Protein AF-A0A914SG13-F1 (afdb_monomer_lite)

Sequence (84 aa):
MVDRSFAETDSLEFLFNTVISNKNCPEFFTLLSTEPRKELNCFPKWYNEYGNVPQQNEVIQTFKEAGLGSPVVVVVKENQMNPQ

Radius of gyration: 12.65 Å; chains: 1; bounding box: 37×22×25 Å

Secondary structure (DSSP, 8-state):
-------TTSBTHHHHHHHHTSTT--SSEEEEEETTEEE-----GGGGGGSS-----SSPPBTTTTT--S---EEEEEPPPPP-

Foldseek 3Di:
DDDDDDDQQDFLLVVVVVQVPDPPRAQAWWKFWVVVTDTQPRHAQVCVVRDDDPRDDNDGDGCNVVVNPDDIDIDIGHDDDDDD

Structure (mmCIF, N/CA/C/O backbone):
data_AF-A0A914SG13-F1
#
_entry.id   AF-A0A914SG13-F1
#
loop_
_atom_site.group_PDB
_atom_site.id
_atom_site.type_symbol
_atom_site.label_atom_id
_atom_site.label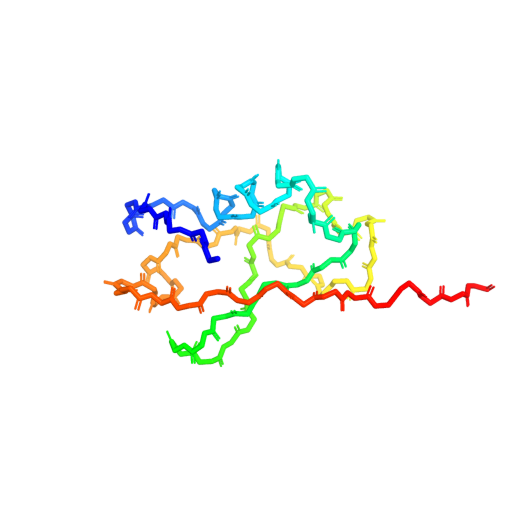_alt_id
_atom_site.label_comp_id
_atom_site.label_asym_id
_atom_site.label_entity_id
_atom_site.label_seq_id
_atom_site.pdbx_PDB_ins_code
_atom_site.Cartn_x
_atom_site.Cartn_y
_atom_site.Cartn_z
_atom_site.occupancy
_atom_site.B_iso_or_equiv
_atom_site.auth_seq_id
_atom_site.auth_comp_id
_atom_site.auth_asym_id
_atom_site.auth_atom_id
_atom_site.pdbx_PDB_model_num
ATOM 1 N N . MET A 1 1 ? -5.279 -6.430 -12.912 1.00 68.56 1 MET A N 1
ATOM 2 C CA . MET A 1 1 ? -5.905 -5.866 -11.700 1.00 68.56 1 MET A CA 1
ATOM 3 C C . MET A 1 1 ? -5.694 -6.871 -10.583 1.00 68.56 1 MET A C 1
ATOM 5 O O . MET A 1 1 ? -5.850 -8.057 -10.845 1.00 68.56 1 MET A O 1
ATOM 9 N N . VAL A 1 2 ? -5.210 -6.433 -9.422 1.00 85.00 2 VAL A N 1
ATOM 10 C CA . VAL A 1 2 ? -4.967 -7.308 -8.267 1.00 85.00 2 VAL A CA 1
ATOM 11 C C . VAL A 1 2 ? -5.896 -6.849 -7.161 1.00 85.00 2 VAL A C 1
ATOM 13 O O . VAL A 1 2 ? -5.788 -5.706 -6.728 1.00 85.00 2 VAL A O 1
ATOM 16 N N . ASP A 1 3 ? -6.763 -7.746 -6.706 1.00 90.19 3 ASP A N 1
ATOM 17 C CA . ASP A 1 3 ? -7.682 -7.460 -5.613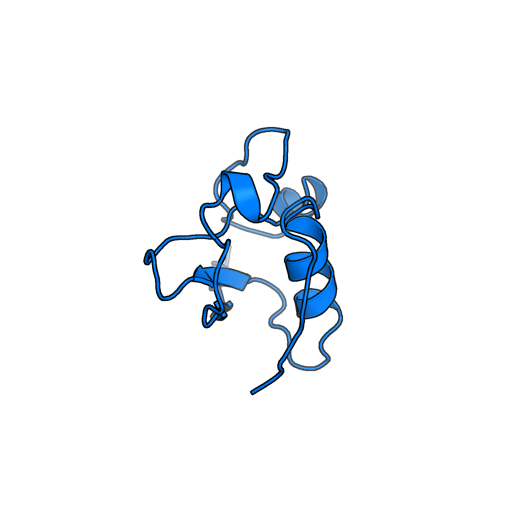 1.00 90.19 3 ASP A CA 1
ATOM 18 C C . ASP A 1 3 ? -7.106 -7.970 -4.289 1.00 90.19 3 ASP A C 1
ATOM 20 O O . ASP A 1 3 ? -6.513 -9.059 -4.195 1.00 90.19 3 ASP A O 1
ATOM 24 N N . ARG A 1 4 ? -7.243 -7.136 -3.258 1.00 92.00 4 ARG A N 1
ATOM 25 C CA . ARG A 1 4 ? -6.773 -7.386 -1.895 1.00 92.00 4 ARG A CA 1
ATOM 26 C C . ARG A 1 4 ? -7.776 -6.820 -0.904 1.00 92.00 4 ARG A C 1
ATOM 28 O O . ARG A 1 4 ? -8.387 -5.786 -1.156 1.00 92.00 4 ARG A O 1
ATOM 35 N N . SER A 1 5 ? -7.918 -7.507 0.220 1.00 94.38 5 SER A N 1
ATOM 36 C CA . SER A 1 5 ? -8.771 -7.094 1.328 1.00 94.38 5 SER A CA 1
ATOM 37 C C . SER A 1 5 ? -7.904 -6.876 2.558 1.00 94.38 5 SER A C 1
ATOM 39 O O . SER A 1 5 ? -7.023 -7.687 2.838 1.00 94.38 5 SER A O 1
ATOM 41 N N . PHE A 1 6 ? -8.173 -5.789 3.268 1.00 94.06 6 PHE A N 1
ATOM 42 C CA . PHE A 1 6 ? -7.492 -5.387 4.493 1.00 94.06 6 PHE A CA 1
ATOM 43 C C . PHE A 1 6 ? -8.550 -5.066 5.549 1.00 94.06 6 PHE A C 1
ATOM 45 O O . PHE A 1 6 ? -9.676 -4.696 5.197 1.00 94.06 6 PHE A O 1
ATOM 52 N N . ALA A 1 7 ? -8.213 -5.207 6.828 1.00 96.06 7 ALA A N 1
ATOM 53 C CA . ALA A 1 7 ? -9.063 -4.696 7.892 1.00 96.06 7 ALA A CA 1
ATOM 54 C C . ALA A 1 7 ? -8.959 -3.165 7.942 1.00 96.06 7 ALA A C 1
ATOM 56 O O . ALA A 1 7 ? -7.901 -2.590 7.704 1.00 96.06 7 ALA A O 1
ATOM 57 N N . GLU A 1 8 ? -10.040 -2.475 8.312 1.00 94.19 8 GLU A N 1
ATOM 58 C CA . GLU A 1 8 ? -10.020 -1.007 8.412 1.00 94.19 8 GLU A CA 1
ATOM 59 C C . GLU A 1 8 ? -8.999 -0.484 9.439 1.00 94.19 8 GLU A C 1
ATOM 61 O O . GLU A 1 8 ? -8.522 0.646 9.333 1.00 94.19 8 GLU A O 1
ATOM 66 N N . THR A 1 9 ? -8.670 -1.306 10.438 1.00 95.75 9 THR A N 1
ATOM 67 C CA . THR A 1 9 ? -7.682 -1.022 11.486 1.00 95.75 9 THR A CA 1
ATOM 68 C C . THR A 1 9 ? -6.247 -1.330 11.070 1.00 95.75 9 THR A C 1
ATOM 70 O O . THR A 1 9 ? -5.329 -1.016 11.825 1.00 95.75 9 THR A O 1
ATOM 73 N N . ASP A 1 10 ? -6.041 -1.960 9.913 1.00 95.69 10 ASP A N 1
ATOM 74 C CA . ASP A 1 10 ? -4.702 -2.250 9.413 1.00 95.69 10 ASP A CA 1
ATOM 75 C C . ASP A 1 10 ? -3.997 -0.952 9.008 1.00 95.69 10 ASP A C 1
ATOM 77 O O . ASP A 1 10 ? -4.616 -0.010 8.503 1.00 95.69 10 ASP A O 1
ATOM 81 N N . SER A 1 11 ? -2.680 -0.913 9.213 1.00 94.69 11 SER A N 1
ATOM 82 C CA . SER A 1 11 ? -1.827 0.163 8.710 1.00 94.69 11 SER A CA 1
ATOM 83 C C . SER A 1 11 ? -1.820 0.164 7.181 1.00 94.69 11 SER A C 1
ATOM 85 O O . SER A 1 11 ? -1.713 -0.894 6.552 1.00 94.69 11 SER A O 1
ATOM 87 N N . LEU A 1 12 ? -1.836 1.350 6.568 1.00 94.00 12 LEU A N 1
ATOM 88 C CA . LEU A 1 12 ? -1.617 1.491 5.128 1.00 94.00 12 LEU A CA 1
ATOM 89 C C . LEU A 1 12 ? -0.244 0.958 4.685 1.00 94.00 12 LEU A C 1
ATOM 91 O O . LEU A 1 12 ? -0.050 0.680 3.503 1.00 94.00 12 LEU A O 1
ATOM 95 N N . GLU A 1 13 ? 0.696 0.750 5.607 1.00 94.12 13 GLU A N 1
ATOM 96 C CA . GLU A 1 13 ? 1.976 0.102 5.313 1.00 94.12 13 GLU A CA 1
ATOM 97 C C . GLU A 1 13 ? 1.786 -1.301 4.713 1.00 94.12 13 GLU A C 1
ATOM 99 O O . GLU A 1 13 ? 2.546 -1.714 3.839 1.00 94.12 13 GLU A O 1
ATOM 104 N N . PHE A 1 14 ? 0.728 -2.028 5.095 1.00 94.75 14 PHE A N 1
ATOM 105 C CA . PHE A 1 14 ? 0.422 -3.329 4.492 1.00 94.75 14 PHE A CA 1
ATOM 106 C C . PHE A 1 14 ? 0.087 -3.223 3.002 1.00 94.75 14 PHE A C 1
ATOM 108 O O . PHE A 1 14 ? 0.468 -4.103 2.221 1.00 94.75 14 PHE A O 1
ATOM 115 N N . LEU A 1 15 ? -0.578 -2.141 2.585 1.00 94.62 15 LEU A N 1
ATOM 116 C CA . LEU A 1 15 ? -0.813 -1.855 1.171 1.00 94.62 15 LEU A CA 1
ATOM 117 C C . LEU A 1 15 ? 0.518 -1.612 0.454 1.00 94.62 15 LEU A C 1
ATOM 119 O O . LEU A 1 15 ? 0.767 -2.232 -0.580 1.00 94.62 15 LEU A O 1
ATOM 123 N N . PHE A 1 16 ? 1.385 -0.772 1.023 1.00 93.75 16 PHE A N 1
ATOM 124 C CA . PHE A 1 16 ? 2.704 -0.490 0.456 1.00 93.75 16 PHE A CA 1
ATOM 125 C C . PHE A 1 16 ? 3.543 -1.766 0.300 1.00 93.75 16 PHE A C 1
ATOM 127 O O . PHE A 1 16 ? 4.014 -2.066 -0.797 1.00 93.75 16 PHE A O 1
ATOM 134 N N . ASN A 1 17 ? 3.641 -2.572 1.360 1.00 93.31 17 ASN A N 1
ATOM 135 C CA . ASN A 1 17 ? 4.376 -3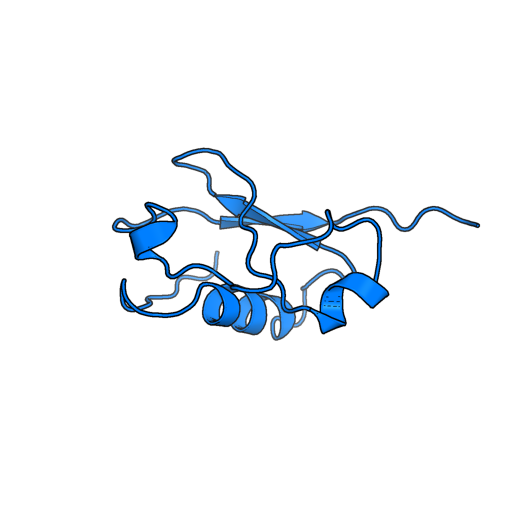.839 1.368 1.00 93.31 17 ASN A CA 1
ATOM 136 C C . ASN A 1 17 ? 3.831 -4.836 0.334 1.00 93.31 17 ASN A C 1
ATOM 138 O O . ASN A 1 17 ? 4.592 -5.568 -0.305 1.00 93.31 17 ASN A O 1
ATOM 142 N N . THR A 1 18 ? 2.513 -4.841 0.124 1.00 93.50 18 THR A N 1
ATOM 143 C CA . THR A 1 18 ? 1.882 -5.669 -0.910 1.00 93.50 18 THR A CA 1
ATOM 144 C C . THR A 1 18 ? 2.262 -5.206 -2.316 1.00 93.50 18 THR A C 1
ATOM 146 O O . THR A 1 18 ? 2.499 -6.044 -3.187 1.00 93.50 18 THR A O 1
ATOM 149 N N . VAL A 1 19 ? 2.329 -3.890 -2.548 1.00 93.38 19 VAL A N 1
ATOM 150 C CA . VAL A 1 19 ? 2.704 -3.331 -3.853 1.00 93.38 19 VAL A CA 1
ATOM 151 C C . VAL A 1 19 ? 4.186 -3.547 -4.141 1.00 93.38 19 VAL A C 1
ATOM 153 O O . VAL A 1 19 ? 4.496 -4.072 -5.205 1.00 93.38 19 VAL A O 1
ATOM 156 N N . ILE A 1 20 ? 5.088 -3.230 -3.208 1.00 91.50 20 ILE A N 1
ATOM 157 C CA . ILE A 1 20 ? 6.539 -3.361 -3.433 1.00 91.50 20 ILE A CA 1
ATOM 158 C C . ILE A 1 20 ? 6.984 -4.819 -3.624 1.00 91.50 20 ILE A C 1
ATOM 160 O O . ILE A 1 20 ? 7.945 -5.095 -4.332 1.00 91.50 20 ILE A O 1
ATOM 164 N N . SER A 1 21 ? 6.240 -5.777 -3.061 1.00 91.19 21 SER A N 1
ATOM 165 C CA . SER A 1 21 ? 6.474 -7.212 -3.283 1.00 91.19 21 SER A CA 1
ATOM 166 C C . SER A 1 21 ? 6.005 -7.698 -4.665 1.00 91.19 21 SER A C 1
ATOM 168 O O . SER A 1 21 ? 6.216 -8.861 -5.024 1.00 91.19 21 SER A O 1
ATOM 170 N N . ASN A 1 22 ? 5.329 -6.853 -5.449 1.00 90.50 22 ASN A N 1
ATOM 171 C CA . ASN A 1 22 ? 4.905 -7.188 -6.801 1.00 90.50 22 ASN A CA 1
ATOM 172 C C . ASN A 1 22 ? 6.100 -7.125 -7.762 1.00 90.50 22 ASN A C 1
ATOM 174 O O . ASN A 1 22 ? 6.799 -6.122 -7.831 1.00 90.50 22 ASN A O 1
ATOM 178 N N . LYS A 1 23 ? 6.288 -8.171 -8.573 1.00 87.94 23 LYS A N 1
ATOM 179 C CA . LYS A 1 23 ? 7.400 -8.271 -9.538 1.00 87.94 23 LYS A CA 1
ATOM 180 C C . LYS A 1 23 ? 7.454 -7.134 -10.562 1.00 87.94 23 LYS A C 1
ATOM 182 O O . LYS A 1 23 ? 8.513 -6.888 -11.119 1.00 87.94 23 LYS A O 1
ATOM 187 N N . ASN A 1 24 ? 6.320 -6.486 -10.823 1.00 87.56 24 ASN A N 1
ATOM 188 C CA . ASN A 1 24 ? 6.206 -5.379 -11.771 1.00 87.56 24 ASN A CA 1
ATOM 189 C C . ASN A 1 24 ? 6.139 -4.013 -11.067 1.00 87.56 24 ASN A C 1
ATOM 191 O O . ASN A 1 24 ? 5.727 -3.034 -11.688 1.00 87.56 24 ASN A O 1
ATOM 195 N N . CYS A 1 25 ? 6.449 -3.949 -9.769 1.00 88.12 25 CYS A N 1
ATOM 196 C CA . CYS A 1 25 ? 6.506 -2.686 -9.052 1.00 88.12 25 CYS A CA 1
ATOM 197 C C . CYS A 1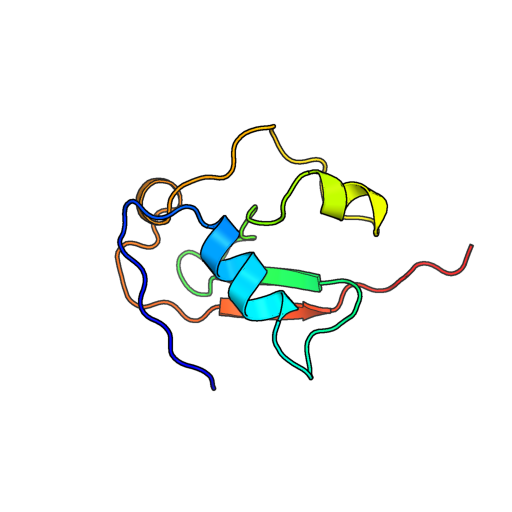 25 ? 7.664 -1.834 -9.598 1.00 88.12 25 CYS A C 1
ATOM 199 O O . CYS A 1 25 ? 8.781 -2.348 -9.686 1.00 88.12 25 CYS A O 1
ATOM 201 N N . PRO A 1 26 ? 7.430 -0.556 -9.947 1.00 89.25 26 PRO A N 1
ATOM 202 C CA . PRO A 1 26 ? 8.516 0.365 -10.253 1.00 89.25 26 PRO A CA 1
ATOM 203 C C . PRO A 1 26 ? 9.457 0.522 -9.054 1.00 89.25 26 PRO A C 1
ATOM 205 O O . PRO A 1 26 ? 9.038 0.347 -7.908 1.00 89.25 26 PRO A O 1
ATOM 208 N N . GLU A 1 27 ? 10.708 0.897 -9.319 1.00 84.56 27 GLU A N 1
ATOM 209 C CA . GLU A 1 27 ? 11.715 1.150 -8.279 1.00 84.56 27 GLU A CA 1
ATOM 210 C C . GLU A 1 27 ? 11.279 2.303 -7.358 1.00 84.56 27 GLU A C 1
ATOM 212 O O . GLU A 1 27 ? 11.274 2.178 -6.131 1.00 84.56 27 GLU A O 1
ATOM 217 N N . PHE A 1 28 ? 10.786 3.389 -7.964 1.00 85.50 28 PHE A N 1
ATOM 218 C CA . PHE A 1 28 ? 10.247 4.551 -7.264 1.00 85.50 28 PHE A CA 1
ATOM 219 C C . PHE A 1 28 ? 8.803 4.794 -7.677 1.00 85.50 28 PHE A C 1
ATOM 221 O O . PHE A 1 28 ? 8.492 4.964 -8.858 1.00 85.50 28 PHE A O 1
ATOM 228 N N . PHE A 1 29 ? 7.901 4.826 -6.703 1.00 89.31 29 PHE A N 1
ATOM 229 C CA . PHE A 1 29 ? 6.482 4.975 -6.966 1.00 89.31 29 PHE A CA 1
ATOM 230 C C . PHE A 1 29 ? 5.752 5.695 -5.838 1.00 89.31 29 PHE A C 1
ATOM 232 O O . PHE A 1 29 ? 6.182 5.739 -4.688 1.00 89.31 29 PHE A O 1
ATOM 239 N N . THR A 1 30 ? 4.594 6.228 -6.199 1.00 89.81 30 THR A N 1
ATOM 240 C CA . THR A 1 30 ? 3.604 6.795 -5.291 1.00 89.81 30 THR A CA 1
ATOM 241 C C . THR A 1 30 ? 2.284 6.052 -5.481 1.00 89.81 30 THR A C 1
ATOM 243 O O . THR A 1 30 ? 1.931 5.670 -6.600 1.00 89.81 30 THR A O 1
ATOM 246 N N . LEU A 1 31 ? 1.533 5.855 -4.396 1.00 92.38 31 LEU A N 1
ATOM 247 C CA . LEU A 1 31 ? 0.195 5.267 -4.445 1.00 92.38 31 LEU A CA 1
ATOM 248 C C . LEU A 1 31 ? -0.879 6.350 -4.401 1.00 92.38 31 LEU A C 1
ATOM 250 O O . LEU A 1 31 ? -0.835 7.250 -3.567 1.00 92.38 31 LEU A O 1
ATOM 254 N N . LEU A 1 32 ? -1.859 6.247 -5.296 1.00 93.69 32 LEU A N 1
ATOM 255 C CA . LEU A 1 32 ? -2.987 7.172 -5.396 1.00 93.69 32 LEU A CA 1
ATOM 256 C C . LEU A 1 32 ? -4.297 6.400 -5.249 1.00 93.69 32 LEU A C 1
ATOM 258 O O . LEU A 1 32 ? -4.518 5.437 -5.981 1.00 93.69 32 LEU A O 1
ATOM 262 N N . SER A 1 33 ? -5.186 6.829 -4.356 1.00 94.31 33 SER A N 1
ATOM 263 C CA . SER A 1 33 ? -6.571 6.345 -4.342 1.00 94.31 33 SER A CA 1
ATOM 264 C C . SER A 1 33 ? -7.401 7.069 -5.400 1.00 94.31 33 SER A C 1
ATOM 266 O O . SER A 1 33 ? -7.155 8.240 -5.700 1.00 94.31 33 SER A O 1
ATOM 268 N N . THR A 1 34 ? -8.400 6.390 -5.965 1.00 92.56 34 THR A N 1
ATOM 269 C CA . THR A 1 34 ? -9.351 7.015 -6.898 1.00 92.56 34 THR A CA 1
ATOM 270 C C . THR A 1 34 ? -10.483 7.754 -6.192 1.00 92.56 34 THR A C 1
ATOM 272 O O . THR A 1 34 ? -10.942 8.754 -6.729 1.00 92.56 34 THR A O 1
ATOM 275 N N . GLU A 1 35 ? -10.908 7.297 -5.008 1.00 88.38 35 GLU A N 1
ATOM 276 C CA . GLU A 1 35 ? -12.001 7.903 -4.234 1.00 88.38 35 GLU A CA 1
ATOM 277 C C . GLU A 1 35 ? -11.786 7.705 -2.713 1.00 88.38 35 GLU A C 1
ATOM 279 O O . GLU A 1 35 ? -11.746 6.560 -2.263 1.00 88.38 35 GLU A O 1
ATOM 284 N N . PRO A 1 36 ? -11.611 8.776 -1.913 1.00 86.62 36 PRO A N 1
ATOM 285 C CA . PRO A 1 36 ? -11.326 10.134 -2.371 1.00 86.62 36 PRO A CA 1
ATOM 286 C C . PRO A 1 36 ? -10.015 10.160 -3.163 1.00 86.62 36 PRO A C 1
ATOM 288 O O . PRO A 1 36 ? -9.068 9.438 -2.835 1.00 86.62 36 PRO A O 1
ATOM 291 N N . ARG A 1 37 ? -9.935 10.989 -4.211 1.00 91.06 37 ARG A N 1
ATOM 292 C CA . ARG A 1 37 ? -8.702 11.104 -4.997 1.00 91.06 37 ARG A CA 1
ATOM 293 C C . ARG A 1 37 ? -7.608 11.781 -4.178 1.00 91.06 37 ARG A C 1
ATOM 295 O O . ARG A 1 37 ? -7.644 12.996 -3.991 1.00 91.06 37 ARG A O 1
ATOM 302 N N . LYS A 1 38 ? -6.620 11.011 -3.723 1.00 90.75 38 LYS A N 1
ATOM 303 C CA . LYS A 1 38 ? -5.476 11.535 -2.969 1.00 90.75 38 LYS A CA 1
ATOM 304 C C . LYS A 1 38 ? -4.254 10.634 -3.059 1.00 90.75 38 LYS A C 1
ATOM 306 O O . LYS A 1 38 ? -4.350 9.461 -3.407 1.00 90.75 38 LYS A O 1
ATOM 311 N N . GLU A 1 39 ? -3.114 11.207 -2.706 1.00 90.38 39 GLU A N 1
ATOM 312 C CA . GLU A 1 39 ? -1.894 10.460 -2.430 1.00 90.38 39 GLU A CA 1
ATOM 313 C C . GLU A 1 39 ? -2.019 9.700 -1.110 1.00 90.38 39 GLU A C 1
ATOM 315 O O . GLU A 1 39 ? -2.485 10.233 -0.099 1.00 90.38 39 GLU A O 1
ATOM 320 N N . LEU A 1 40 ? -1.645 8.423 -1.147 1.00 90.62 40 LEU A N 1
ATOM 321 C CA . LEU A 1 40 ? -1.616 7.551 0.010 1.00 90.62 40 LEU A CA 1
ATOM 322 C C . LEU A 1 40 ? -0.221 7.612 0.610 1.00 90.62 40 LEU A C 1
ATOM 324 O O . LEU A 1 40 ? 0.716 6.971 0.132 1.00 90.62 40 LEU A O 1
ATOM 328 N N . ASN A 1 41 ? -0.117 8.374 1.691 1.00 86.75 41 ASN A N 1
ATOM 329 C CA . ASN A 1 41 ? 1.083 8.468 2.501 1.00 86.75 41 ASN A CA 1
ATOM 330 C C . ASN A 1 41 ? 1.267 7.181 3.328 1.00 86.75 41 ASN A C 1
ATOM 332 O O . ASN A 1 41 ? 0.965 7.138 4.517 1.00 86.75 41 ASN A O 1
ATOM 336 N N . CYS A 1 42 ? 1.679 6.108 2.651 1.00 89.75 42 CYS A N 1
ATOM 337 C CA . CYS A 1 42 ? 1.711 4.743 3.182 1.00 89.75 42 CYS A CA 1
ATOM 338 C C . CYS A 1 42 ? 3.093 4.084 3.161 1.00 89.75 42 CYS A C 1
ATOM 340 O O . CYS A 1 42 ? 3.246 2.971 3.658 1.00 89.75 42 CYS A O 1
ATOM 342 N N . PHE A 1 43 ? 4.085 4.746 2.563 1.00 88.88 43 PHE A N 1
ATOM 343 C CA . PHE A 1 43 ? 5.451 4.247 2.529 1.00 88.88 43 PHE A CA 1
ATOM 344 C C . PHE A 1 43 ? 6.154 4.401 3.891 1.00 88.88 43 PHE A C 1
ATOM 346 O O . PHE A 1 43 ? 5.956 5.400 4.581 1.00 88.88 43 PHE A O 1
ATOM 353 N N . PRO A 1 44 ? 6.995 3.433 4.284 1.00 87.12 44 PRO A N 1
ATOM 354 C CA . PRO A 1 44 ? 7.774 3.484 5.518 1.00 87.12 44 PRO A CA 1
ATOM 355 C C . PRO A 1 44 ? 8.919 4.499 5.451 1.00 87.12 44 PRO A C 1
ATOM 357 O O . PRO A 1 44 ? 9.385 4.864 4.375 1.00 87.12 44 PRO A O 1
ATOM 360 N N . LYS A 1 45 ? 9.435 4.914 6.619 1.00 83.31 45 LYS A N 1
ATOM 361 C CA . LYS A 1 45 ? 10.492 5.942 6.724 1.00 83.31 45 LYS A CA 1
ATOM 362 C C . LYS A 1 45 ? 11.730 5.647 5.875 1.00 83.31 45 LYS A C 1
ATOM 364 O O . LYS A 1 45 ? 12.285 6.575 5.299 1.00 83.31 45 LYS A O 1
ATOM 369 N N . TRP A 1 46 ? 12.149 4.382 5.789 1.00 83.25 46 TRP A N 1
ATOM 370 C CA . TRP A 1 46 ? 13.318 3.988 4.995 1.00 83.25 46 TRP A CA 1
ATOM 371 C C . TRP A 1 46 ? 13.124 4.275 3.500 1.00 83.25 46 TRP A C 1
ATOM 373 O O . TRP A 1 46 ? 14.097 4.507 2.798 1.00 83.25 46 TRP A O 1
ATOM 383 N N . TYR A 1 47 ? 11.879 4.334 3.013 1.00 83.94 47 TYR A N 1
ATOM 384 C CA . TYR A 1 47 ? 11.575 4.637 1.615 1.00 83.94 47 TYR A CA 1
ATOM 385 C C . TYR A 1 47 ? 11.896 6.092 1.234 1.00 83.94 47 TYR A C 1
ATOM 387 O O . TYR A 1 47 ? 12.107 6.388 0.062 1.00 83.94 47 TYR A O 1
ATOM 395 N N . ASN A 1 48 ? 12.014 6.997 2.215 1.00 76.31 48 ASN A N 1
ATOM 396 C CA . ASN A 1 48 ? 12.431 8.386 1.980 1.00 76.31 48 ASN A CA 1
ATOM 397 C C . ASN A 1 48 ? 13.849 8.495 1.407 1.00 76.31 48 ASN A C 1
ATOM 399 O O . ASN A 1 48 ? 14.179 9.486 0.764 1.00 76.31 48 ASN A O 1
ATOM 403 N N . GLU A 1 49 ? 14.696 7.494 1.646 1.00 75.25 49 GLU A N 1
ATOM 404 C CA . GLU A 1 49 ? 16.074 7.471 1.145 1.00 75.25 49 GLU A CA 1
ATOM 405 C C . GLU A 1 49 ? 16.133 7.229 -0.369 1.00 75.25 49 GLU A C 1
ATOM 407 O O . GLU A 1 49 ? 17.153 7.483 -1.004 1.00 75.25 49 GLU A O 1
ATOM 412 N N . TYR A 1 50 ? 15.024 6.771 -0.953 1.00 68.81 50 TYR A N 1
ATOM 413 C CA . TYR A 1 50 ? 14.962 6.247 -2.307 1.00 68.81 50 TYR A CA 1
ATOM 414 C C . TYR A 1 50 ? 14.385 7.254 -3.323 1.00 68.81 50 TYR A C 1
ATOM 416 O O . TYR A 1 50 ? 14.331 6.960 -4.504 1.00 68.81 50 TYR A O 1
ATOM 424 N N . GLY A 1 51 ? 14.032 8.492 -2.957 1.00 60.69 51 GLY A N 1
ATOM 425 C CA . GLY A 1 51 ? 13.698 9.514 -3.965 1.00 60.69 51 GLY A CA 1
ATOM 426 C C . GLY A 1 51 ? 12.860 10.680 -3.456 1.00 60.69 51 GLY A C 1
ATOM 427 O O . GLY A 1 51 ? 12.635 10.808 -2.260 1.00 60.69 51 GLY A O 1
ATOM 428 N N . ASN A 1 52 ? 12.393 11.529 -4.387 1.00 59.62 52 ASN A N 1
ATOM 429 C CA . ASN A 1 52 ? 11.548 12.726 -4.181 1.00 59.62 52 ASN A CA 1
ATOM 430 C C . ASN A 1 52 ? 10.137 12.395 -3.642 1.00 59.62 52 ASN A C 1
ATOM 432 O O . ASN A 1 52 ? 9.125 12.852 -4.177 1.00 59.62 52 ASN A O 1
ATOM 436 N N . VAL A 1 53 ? 10.046 11.569 -2.610 1.00 60.91 53 VAL A N 1
ATOM 437 C CA . VAL A 1 53 ? 8.799 11.314 -1.902 1.00 60.91 53 VAL A CA 1
ATOM 438 C C . VAL A 1 53 ? 8.626 12.425 -0.860 1.00 60.91 53 VAL A C 1
ATOM 440 O O . VAL A 1 53 ? 9.609 12.802 -0.213 1.00 60.91 53 VAL A O 1
ATOM 443 N N . PRO A 1 54 ? 7.427 13.019 -0.706 1.00 61.78 54 PRO A N 1
ATOM 444 C CA . PRO A 1 54 ? 7.211 14.041 0.311 1.00 61.78 54 PRO A CA 1
ATOM 445 C C . PRO A 1 54 ? 7.613 13.496 1.682 1.00 61.78 54 PRO A C 1
ATOM 447 O O . PRO A 1 54 ? 7.197 12.397 2.039 1.00 61.78 54 PRO A O 1
ATOM 450 N N . GLN A 1 55 ? 8.408 14.246 2.453 1.00 62.78 55 GLN A N 1
ATOM 451 C CA . GLN A 1 55 ? 8.757 13.839 3.815 1.00 62.78 55 GLN A CA 1
ATOM 452 C C . GLN A 1 55 ? 7.474 13.556 4.597 1.00 62.78 55 GLN A C 1
ATOM 454 O O . GLN A 1 55 ? 6.668 14.454 4.845 1.00 62.78 55 GLN A O 1
ATOM 459 N N . GLN A 1 56 ? 7.268 12.291 4.948 1.00 65.06 56 GLN A N 1
ATOM 460 C CA . GLN A 1 56 ? 6.108 11.895 5.725 1.00 65.06 56 GLN A CA 1
ATOM 461 C C . GLN A 1 56 ? 6.300 12.170 7.212 1.00 65.06 56 GLN A C 1
ATOM 463 O O . GLN A 1 56 ? 7.402 12.076 7.754 1.00 65.06 56 GLN A O 1
ATOM 468 N N . ASN A 1 57 ? 5.173 12.429 7.876 1.00 58.06 57 ASN A N 1
ATOM 469 C CA . ASN A 1 57 ? 5.069 12.332 9.326 1.00 58.06 57 ASN A CA 1
ATOM 470 C C . ASN A 1 57 ? 5.411 10.909 9.784 1.00 58.06 57 ASN A C 1
ATOM 472 O O . ASN A 1 57 ? 5.193 9.937 9.070 1.00 58.06 57 ASN A O 1
ATOM 476 N N . GLU A 1 58 ? 5.913 10.779 11.009 1.00 66.75 58 GLU A N 1
ATOM 477 C CA . GLU A 1 58 ? 6.465 9.519 11.514 1.00 66.75 58 GLU A CA 1
ATOM 478 C C . GLU A 1 58 ? 5.467 8.356 11.643 1.00 66.75 58 GLU A C 1
ATOM 480 O O . GLU A 1 58 ? 5.897 7.229 11.888 1.00 66.75 58 GLU A O 1
ATOM 485 N N . VAL A 1 59 ? 4.164 8.616 11.499 1.00 84.44 59 VAL A N 1
ATOM 486 C CA . VAL A 1 59 ? 3.086 7.659 11.761 1.00 84.44 59 VAL A CA 1
ATOM 487 C C . VAL A 1 59 ? 2.284 7.408 10.487 1.00 84.44 59 VAL A C 1
ATOM 489 O O . VAL A 1 59 ? 1.616 8.308 9.975 1.00 84.44 59 VAL A O 1
ATOM 492 N N . ILE A 1 60 ? 2.329 6.166 10.004 1.00 90.44 60 ILE A N 1
ATOM 493 C CA . ILE A 1 60 ? 1.508 5.694 8.887 1.00 90.44 60 ILE A CA 1
ATOM 494 C C . ILE A 1 60 ? 0.076 5.490 9.385 1.00 90.44 60 ILE A C 1
ATOM 496 O O . ILE A 1 60 ? -0.150 4.840 10.404 1.00 90.44 60 ILE A O 1
ATOM 500 N N . GLN A 1 61 ? -0.890 6.055 8.661 1.00 92.69 61 GLN A N 1
ATOM 501 C CA . GLN A 1 61 ? -2.308 5.958 9.003 1.00 92.69 61 GLN A CA 1
ATOM 502 C C . GLN A 1 61 ? -2.851 4.539 8.793 1.00 92.69 61 GLN A C 1
ATOM 504 O O . GLN A 1 61 ? -2.358 3.781 7.958 1.00 92.69 61 GLN A O 1
ATOM 509 N N . THR A 1 62 ? -3.936 4.217 9.487 1.00 95.00 62 THR A N 1
ATOM 510 C CA . THR A 1 62 ? -4.793 3.069 9.167 1.00 95.00 62 THR A CA 1
ATOM 511 C C . THR A 1 62 ? -5.680 3.339 7.945 1.00 95.00 62 THR A C 1
ATOM 513 O O . THR A 1 62 ? -5.904 4.495 7.566 1.00 95.00 62 THR A O 1
ATOM 516 N N . PHE A 1 63 ? -6.252 2.292 7.336 1.00 93.75 63 PHE A N 1
ATOM 517 C CA . PHE A 1 63 ? -7.235 2.455 6.250 1.00 93.75 63 PHE A CA 1
ATOM 518 C C . PHE A 1 63 ? -8.429 3.321 6.677 1.00 93.75 63 PHE A C 1
ATOM 520 O O . PHE A 1 63 ? -8.879 4.175 5.909 1.00 93.75 63 PHE A O 1
ATOM 527 N N . LYS A 1 64 ? -8.904 3.157 7.917 1.00 93.69 64 LYS A N 1
ATOM 528 C CA . LYS A 1 64 ? -9.993 3.955 8.489 1.00 93.69 64 LYS A CA 1
ATOM 529 C C . LYS A 1 64 ? -9.651 5.439 8.579 1.00 93.69 64 LYS A C 1
ATOM 531 O O . LYS A 1 64 ? -10.429 6.274 8.126 1.00 93.69 64 LYS A O 1
ATOM 536 N N . GLU A 1 65 ? -8.494 5.775 9.143 1.00 92.94 65 GLU A N 1
ATOM 537 C CA . GLU A 1 65 ? -8.029 7.166 9.279 1.00 92.94 65 GLU A CA 1
ATOM 538 C C . GLU A 1 65 ? -7.778 7.817 7.919 1.00 92.94 65 GLU A C 1
ATOM 540 O O . GLU A 1 65 ? -7.982 9.018 7.738 1.00 92.94 65 GLU A O 1
ATOM 545 N N . ALA A 1 66 ? -7.391 7.008 6.934 1.00 91.00 66 ALA A N 1
ATOM 546 C CA . ALA A 1 66 ? -7.264 7.434 5.556 1.00 91.00 66 ALA A CA 1
ATOM 547 C C . ALA A 1 66 ? -8.611 7.534 4.814 1.00 91.00 66 ALA A C 1
ATOM 549 O O . ALA A 1 66 ? -8.612 7.919 3.645 1.00 91.00 66 ALA A O 1
ATOM 550 N N . GLY A 1 67 ? -9.748 7.235 5.445 1.00 91.94 67 GLY A N 1
ATOM 551 C CA . GLY A 1 67 ? -11.062 7.294 4.802 1.00 91.94 67 GLY A CA 1
ATOM 552 C C . GLY A 1 67 ? -11.269 6.228 3.720 1.00 91.94 67 GLY A C 1
ATOM 553 O O . GLY A 1 67 ? -12.088 6.423 2.829 1.00 91.94 67 GLY A O 1
ATOM 554 N N . LEU A 1 68 ? -10.532 5.114 3.783 1.00 91.56 68 LEU A N 1
ATOM 555 C CA . LEU A 1 68 ? -10.605 3.990 2.842 1.00 91.56 68 LEU A CA 1
ATOM 556 C C . LEU A 1 68 ? -11.450 2.829 3.401 1.00 91.56 68 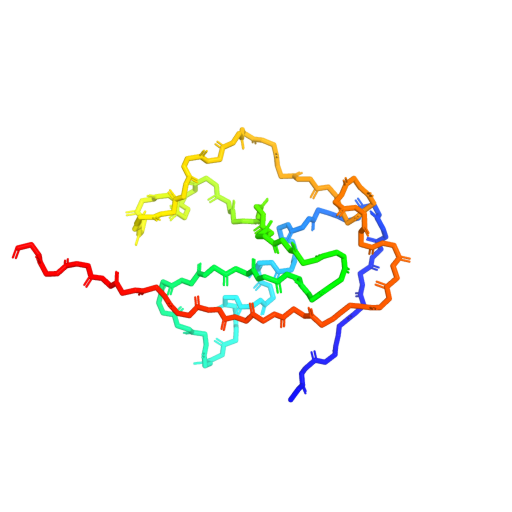LEU A C 1
ATOM 558 O O . LEU A 1 68 ? -11.089 1.665 3.262 1.00 91.56 68 LEU A O 1
ATOM 562 N N . GLY A 1 69 ? -12.581 3.136 4.041 1.00 87.69 69 GLY A N 1
ATOM 563 C CA . GLY A 1 69 ? -13.510 2.137 4.600 1.00 87.69 69 GLY A CA 1
ATOM 564 C C . GLY A 1 69 ? -14.405 1.441 3.563 1.00 87.69 69 GLY A C 1
ATOM 565 O O . GLY A 1 69 ? -15.359 0.759 3.916 1.00 87.69 69 GLY A O 1
ATOM 566 N N . SER A 1 70 ? -14.153 1.645 2.270 1.00 89.81 70 SER A N 1
ATOM 567 C CA . SER A 1 70 ? -14.915 1.031 1.179 1.00 89.81 70 SER A CA 1
ATOM 568 C C . SER A 1 70 ? -13.977 0.598 0.049 1.00 89.81 70 SER A C 1
ATOM 570 O O . SER A 1 70 ? -12.855 1.108 -0.025 1.00 89.81 70 SER A O 1
ATOM 572 N N . PRO A 1 71 ? -14.394 -0.343 -0.822 1.00 92.56 71 PRO A N 1
ATOM 573 C CA . PRO A 1 71 ? -13.571 -0.774 -1.945 1.00 92.56 71 PRO A CA 1
ATOM 574 C C . PRO A 1 71 ? -13.148 0.412 -2.817 1.00 92.56 71 PRO A C 1
ATOM 576 O O . PRO A 1 71 ? -13.984 1.163 -3.314 1.00 92.56 71 PRO A O 1
ATOM 579 N N . VAL A 1 72 ? -11.840 0.557 -3.014 1.00 93.31 72 VAL A N 1
ATOM 580 C CA . VAL A 1 72 ? -11.232 1.664 -3.754 1.00 93.31 72 VAL A CA 1
ATOM 581 C C . VAL A 1 72 ? -10.199 1.124 -4.731 1.00 93.31 72 VAL A C 1
ATOM 583 O O . VAL A 1 72 ? -9.513 0.139 -4.454 1.00 93.31 72 VAL A O 1
ATOM 586 N N . VAL A 1 73 ? -10.059 1.784 -5.878 1.00 94.75 73 VAL A N 1
ATOM 587 C CA . VAL A 1 73 ? -8.961 1.498 -6.797 1.00 94.75 73 VAL A CA 1
ATOM 588 C C . VAL A 1 73 ? -7.738 2.286 -6.346 1.00 94.75 73 VAL A C 1
ATOM 590 O O . VAL A 1 73 ? -7.798 3.501 -6.144 1.00 94.75 73 VAL A O 1
ATOM 593 N N . VAL A 1 74 ? -6.618 1.584 -6.199 1.00 94.12 74 VAL A N 1
ATOM 594 C CA . VAL A 1 74 ? -5.312 2.191 -5.942 1.00 94.12 74 VAL A CA 1
ATOM 595 C C . VAL A 1 74 ? -4.475 2.097 -7.208 1.00 94.12 74 VAL A C 1
ATOM 597 O O . VAL A 1 74 ? -4.340 1.029 -7.805 1.00 94.12 74 VAL A O 1
ATOM 600 N N . VAL A 1 75 ? -3.916 3.229 -7.618 1.00 93.94 75 VAL A N 1
ATOM 601 C CA . VAL A 1 75 ? -3.061 3.353 -8.795 1.00 93.94 75 VAL A CA 1
ATOM 602 C C . VAL A 1 75 ? -1.616 3.503 -8.343 1.00 93.94 75 VAL A C 1
ATOM 604 O O . VAL A 1 75 ? -1.305 4.355 -7.510 1.00 93.94 75 VAL A O 1
ATOM 607 N N . VAL A 1 76 ? -0.739 2.686 -8.923 1.00 92.88 76 VAL A N 1
ATOM 608 C CA . VAL A 1 76 ? 0.713 2.829 -8.793 1.00 92.88 76 VAL A CA 1
ATOM 609 C C . VAL A 1 76 ? 1.175 3.837 -9.836 1.00 92.88 76 VAL A C 1
ATOM 611 O O . VAL A 1 76 ? 1.004 3.612 -11.035 1.00 92.88 76 VAL A O 1
ATOM 614 N N . LYS A 1 77 ? 1.729 4.960 -9.387 1.00 91.00 77 LYS A N 1
ATOM 615 C CA . LYS A 1 77 ? 2.335 5.971 -10.250 1.00 91.00 77 LYS A CA 1
ATOM 616 C C . LYS A 1 77 ? 3.848 5.871 -10.121 1.00 91.00 77 LYS A C 1
ATOM 618 O O . LYS A 1 77 ? 4.374 6.113 -9.043 1.00 91.00 77 LYS A O 1
ATOM 623 N N . GLU A 1 78 ? 4.527 5.535 -11.210 1.00 89.00 78 GLU A N 1
ATOM 624 C CA . GLU A 1 78 ? 5.988 5.585 -11.278 1.00 89.00 78 GLU A CA 1
ATOM 625 C C . GLU A 1 78 ? 6.481 7.034 -11.168 1.00 89.00 78 GLU A C 1
ATOM 627 O O . GLU A 1 78 ? 5.933 7.949 -11.796 1.00 89.00 78 GLU A O 1
ATOM 632 N N . ASN A 1 79 ? 7.512 7.234 -10.353 1.00 84.12 79 ASN A N 1
ATOM 633 C CA . ASN A 1 79 ? 8.167 8.518 -10.163 1.00 84.12 79 ASN A CA 1
ATOM 634 C C . ASN A 1 79 ? 9.461 8.548 -10.978 1.00 84.12 79 ASN A C 1
ATOM 636 O O . ASN A 1 79 ? 10.224 7.587 -10.978 1.00 84.12 79 ASN A O 1
ATOM 640 N N . GLN A 1 80 ? 9.727 9.659 -11.668 1.00 74.69 80 GLN A N 1
ATOM 641 C CA . GLN A 1 80 ? 10.973 9.798 -12.419 1.00 74.69 80 GLN A CA 1
ATOM 642 C C . GLN A 1 80 ? 12.144 10.033 -11.463 1.00 74.69 80 GLN 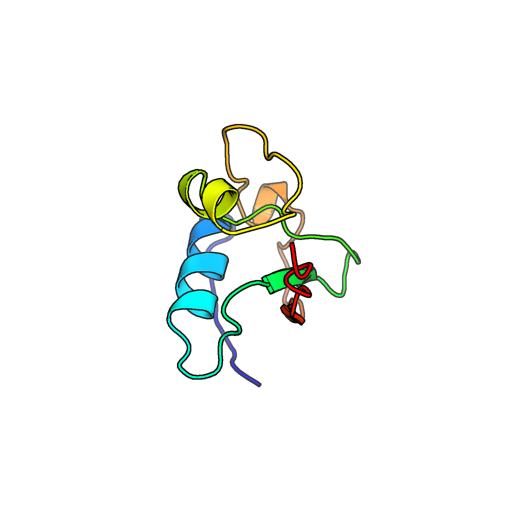A C 1
ATOM 644 O O . GLN A 1 80 ? 12.103 10.947 -10.635 1.00 74.69 80 GLN A O 1
ATOM 649 N N . MET A 1 81 ? 13.198 9.229 -11.605 1.00 60.03 81 MET A N 1
ATOM 650 C CA . MET A 1 81 ? 14.500 9.518 -11.011 1.00 60.03 81 MET A CA 1
ATOM 651 C C . MET A 1 81 ? 15.082 10.728 -11.752 1.00 60.03 81 MET A C 1
ATOM 653 O O . MET A 1 81 ? 15.229 10.689 -12.973 1.00 60.03 81 MET A O 1
ATOM 657 N N . ASN A 1 82 ? 15.363 11.828 -11.052 1.00 49.97 82 ASN A N 1
ATOM 658 C CA . ASN A 1 82 ? 16.015 12.969 -11.691 1.00 49.97 82 ASN A CA 1
ATOM 659 C C . ASN A 1 82 ? 17.471 12.559 -11.991 1.00 49.97 82 ASN A C 1
ATOM 661 O O . ASN A 1 82 ? 18.151 12.137 -11.051 1.00 49.97 82 ASN A O 1
ATOM 665 N N . PRO A 1 83 ? 17.965 12.649 -13.239 1.00 47.09 83 PRO A N 1
ATOM 666 C CA . PRO A 1 83 ? 19.389 12.478 -13.490 1.00 47.09 83 PRO A CA 1
ATOM 667 C C . PRO A 1 83 ? 20.124 13.603 -12.750 1.00 47.09 83 PRO A C 1
ATOM 669 O O . PRO A 1 83 ? 19.843 14.779 -12.992 1.00 47.09 83 PRO A O 1
ATOM 672 N N . GLN A 1 84 ? 20.975 13.238 -11.787 1.00 47.03 84 GLN A N 1
ATOM 673 C CA . GLN A 1 84 ? 21.917 14.173 -11.165 1.00 47.03 84 GLN A CA 1
ATOM 674 C C . GLN A 1 84 ? 22.924 14.686 -12.194 1.00 47.03 84 GLN A C 1
ATOM 676 O O . GLN A 1 84 ? 23.337 13.884 -13.064 1.00 47.03 84 GLN A O 1
#

pLDDT: mean 85.2, std 12.43, range [47.03, 96.06]